Protein AF-A0A3M2RD58-F1 (afdb_monomer_lite)

Foldseek 3Di:
DDPVVVVVVVVVVVVVVVVVVVVVVVVVVLLVVCLVLLVLLLVLLVVLLVQCVVCVQQDDCVVSVVSLVSLCVCVVRDDPVLNVLSVVLSVLNNVQNVCSVPPGHDVVSSVVSNVSSVVNNVPSDSPD

Sequence (128 aa):
MNLEILFAAVSAIGAAVSAFFSYRAISESRKNIFLLEKNKVAHAVRKIKRDFDTQWVGYKISAHLEDQGSLLSAKYFVEPSLYEKFTSVLVHLHQLERKLSFEGATDELAEKIAKELDGITCSMRLDQ

Secondary structure (DSSP, 8-state):
--HHHHHHHHHHHHHHHHHHHHHHHHHHHHHHHTHHHHHHHHHHHHHHHHHHHHHGGG--GGGGHHHHHHHHHGGGTS-HHHHHHHHHHHHHHHHHHHHHHHT---HHHHHHHHHHHHHHHHH--TT-

Structure (mmCIF, N/CA/C/O backbone):
data_AF-A0A3M2RD58-F1
#
_entry.id   AF-A0A3M2RD58-F1
#
loop_
_atom_site.group_PDB
_atom_site.id
_atom_site.type_symbol
_atom_site.label_atom_id
_atom_site.label_alt_id
_atom_site.label_comp_id
_atom_site.label_asym_id
_atom_site.label_entity_id
_atom_site.label_seq_id
_atom_site.pdbx_PDB_ins_code
_atom_site.Cartn_x
_atom_site.Cartn_y
_atom_site.Cartn_z
_atom_site.occupancy
_atom_site.B_iso_or_equiv
_atom_site.auth_seq_id
_atom_site.auth_comp_id
_atom_site.auth_asym_id
_atom_site.auth_atom_id
_atom_site.pdbx_PDB_model_num
ATOM 1 N N . MET A 1 1 ? 34.403 8.315 -52.768 1.00 54.25 1 MET A N 1
ATOM 2 C CA . MET A 1 1 ? 33.662 8.032 -51.519 1.00 54.25 1 MET A CA 1
ATOM 3 C C . MET A 1 1 ? 33.435 6.529 -51.477 1.00 54.25 1 MET A C 1
ATOM 5 O O . MET A 1 1 ? 32.783 6.024 -52.382 1.00 54.25 1 MET A O 1
ATOM 9 N N . ASN A 1 2 ? 34.083 5.808 -50.555 1.00 71.81 2 ASN A N 1
ATOM 10 C CA . ASN A 1 2 ? 34.127 4.340 -50.586 1.00 71.81 2 ASN A CA 1
ATOM 11 C C . ASN A 1 2 ? 32.772 3.735 -50.211 1.00 71.81 2 ASN A C 1
ATOM 13 O O . ASN A 1 2 ? 32.194 4.086 -49.184 1.00 71.81 2 ASN A O 1
ATOM 17 N N . LEU A 1 3 ? 32.301 2.805 -51.043 1.00 76.12 3 LEU A N 1
ATOM 18 C CA . LEU A 1 3 ? 31.037 2.083 -50.883 1.00 76.12 3 LEU A CA 1
ATOM 19 C C . LEU A 1 3 ? 30.933 1.399 -49.504 1.00 76.12 3 LEU A C 1
ATOM 21 O O . LEU A 1 3 ? 29.864 1.360 -48.906 1.00 76.12 3 LEU A O 1
ATOM 25 N N . GLU A 1 4 ? 32.064 0.950 -48.957 1.00 76.88 4 GLU A N 1
ATOM 26 C CA . GLU A 1 4 ? 32.179 0.348 -47.622 1.00 76.88 4 GLU A CA 1
ATOM 27 C C . GLU A 1 4 ? 31.799 1.305 -46.484 1.00 76.88 4 GLU A C 1
ATOM 29 O O . GLU A 1 4 ? 31.133 0.900 -45.535 1.00 76.88 4 GLU A O 1
ATOM 34 N N . ILE A 1 5 ? 32.155 2.590 -46.594 1.00 74.00 5 ILE A N 1
ATOM 35 C CA . ILE A 1 5 ? 31.813 3.611 -45.590 1.00 74.00 5 ILE A CA 1
ATOM 36 C C . ILE A 1 5 ? 30.298 3.849 -45.593 1.00 74.00 5 ILE A C 1
ATOM 38 O O . ILE A 1 5 ? 29.693 4.018 -44.535 1.00 74.00 5 ILE A O 1
ATOM 42 N N . LEU A 1 6 ? 29.673 3.807 -46.774 1.00 74.88 6 LEU A N 1
ATOM 43 C CA . LEU A 1 6 ? 28.225 3.940 -46.919 1.00 74.88 6 LEU A CA 1
ATOM 44 C C . LEU A 1 6 ? 27.494 2.741 -46.290 1.00 74.88 6 LEU A C 1
ATOM 46 O O . LEU A 1 6 ? 26.558 2.931 -45.517 1.00 74.88 6 LEU A O 1
ATOM 50 N N . PHE A 1 7 ? 27.949 1.512 -46.560 1.00 77.44 7 PHE A N 1
ATOM 51 C CA . PHE A 1 7 ? 27.375 0.299 -45.964 1.00 77.44 7 PHE A CA 1
ATOM 52 C C . PHE A 1 7 ? 27.565 0.235 -44.445 1.00 77.44 7 PHE A C 1
ATOM 54 O O . PHE A 1 7 ? 26.638 -0.152 -43.729 1.00 77.44 7 PHE A O 1
ATOM 61 N N . ALA A 1 8 ? 28.726 0.655 -43.939 1.00 74.31 8 ALA A N 1
ATOM 62 C CA . ALA A 1 8 ? 28.985 0.746 -42.506 1.00 74.31 8 ALA A CA 1
ATOM 63 C C . ALA A 1 8 ? 28.071 1.781 -41.832 1.00 74.31 8 ALA A C 1
ATOM 65 O O . ALA A 1 8 ? 27.495 1.497 -40.782 1.00 74.31 8 ALA A O 1
ATOM 66 N N . ALA A 1 9 ? 27.868 2.945 -42.459 1.00 76.06 9 ALA A N 1
ATOM 67 C CA . ALA A 1 9 ? 26.961 3.974 -41.955 1.00 76.06 9 ALA A CA 1
ATOM 68 C C . ALA A 1 9 ? 25.501 3.491 -41.919 1.00 76.06 9 ALA A C 1
ATOM 70 O O . ALA A 1 9 ? 24.825 3.653 -40.904 1.00 76.06 9 ALA A O 1
ATOM 71 N N . VAL A 1 10 ? 25.023 2.833 -42.981 1.00 78.19 10 VAL A N 1
ATOM 72 C CA . VAL A 1 10 ? 23.663 2.263 -43.031 1.00 78.19 10 VAL A CA 1
ATOM 73 C C . VAL A 1 10 ? 23.483 1.160 -41.983 1.00 78.19 10 VAL A C 1
ATOM 75 O O . VAL A 1 10 ? 22.462 1.124 -41.296 1.00 78.19 10 VAL A O 1
ATOM 78 N N . SER A 1 11 ? 24.491 0.306 -41.794 1.00 76.56 11 SER A N 1
ATOM 79 C CA . SER A 1 11 ? 24.462 -0.754 -40.777 1.00 76.56 11 SER A CA 1
ATOM 80 C C . SER A 1 11 ? 24.450 -0.186 -39.354 1.00 76.56 11 SER A C 1
ATOM 82 O O . SER A 1 11 ? 23.701 -0.668 -38.506 1.00 76.56 11 SER A O 1
ATOM 84 N N . ALA A 1 12 ? 25.219 0.875 -39.092 1.00 77.31 12 ALA A N 1
ATOM 85 C CA . ALA A 1 12 ? 25.238 1.558 -37.800 1.00 77.31 12 ALA A CA 1
ATOM 86 C C . ALA A 1 12 ? 23.895 2.238 -37.483 1.00 77.31 12 ALA A C 1
ATOM 88 O O . ALA A 1 12 ? 23.409 2.141 -36.356 1.00 77.31 12 ALA A O 1
ATOM 89 N N . ILE A 1 13 ? 23.260 2.869 -38.478 1.00 82.31 13 ILE A N 1
ATOM 90 C CA . ILE A 1 13 ? 21.916 3.448 -38.335 1.00 82.31 13 ILE A CA 1
ATOM 91 C C . ILE A 1 13 ? 20.896 2.344 -38.036 1.00 82.31 13 ILE A C 1
ATOM 93 O O . ILE A 1 13 ? 20.114 2.475 -37.097 1.00 82.31 13 ILE A O 1
ATOM 97 N N . GLY A 1 14 ? 20.937 1.230 -38.773 1.00 81.44 14 GLY A N 1
ATOM 98 C CA . GLY A 1 14 ? 20.064 0.080 -38.527 1.00 81.44 14 GLY A CA 1
ATOM 99 C C . GLY A 1 14 ? 20.230 -0.498 -37.117 1.00 81.44 14 GLY A C 1
ATOM 100 O O . GLY A 1 14 ? 19.240 -0.740 -36.426 1.00 81.44 14 GLY A O 1
ATOM 101 N N . ALA A 1 15 ? 21.471 -0.643 -36.649 1.00 81.44 15 ALA A N 1
ATOM 102 C CA . ALA A 1 15 ? 21.769 -1.103 -35.295 1.00 81.44 15 ALA A CA 1
ATOM 103 C C . ALA A 1 15 ? 21.263 -0.125 -34.220 1.00 81.44 15 ALA A C 1
ATOM 105 O O . ALA A 1 15 ? 20.656 -0.558 -33.241 1.00 81.44 15 ALA A O 1
ATOM 106 N N . ALA A 1 16 ? 21.446 1.185 -34.413 1.00 79.81 16 ALA A N 1
ATOM 107 C CA . ALA A 1 16 ? 20.961 2.209 -33.488 1.00 79.81 16 ALA A CA 1
ATOM 108 C C . ALA A 1 16 ? 19.426 2.226 -33.400 1.00 79.81 16 ALA A C 1
ATOM 110 O O . ALA A 1 16 ? 18.864 2.292 -32.307 1.00 79.81 16 ALA A O 1
ATOM 111 N N . VAL A 1 17 ? 18.744 2.098 -34.540 1.00 85.00 17 VAL A N 1
ATOM 112 C CA . VAL A 1 17 ? 17.280 2.004 -34.605 1.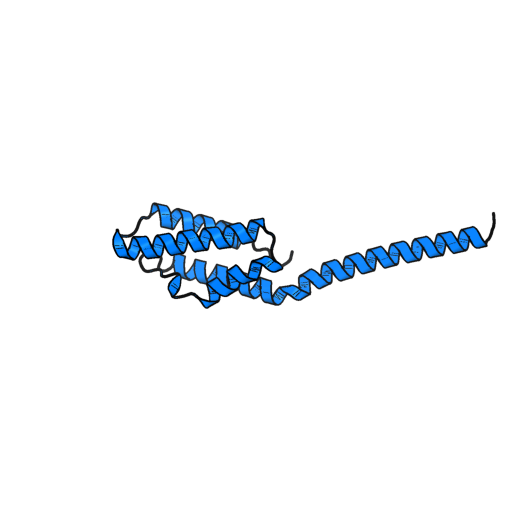00 85.00 17 VAL A CA 1
ATOM 113 C C . VAL A 1 17 ? 16.790 0.729 -33.911 1.00 85.00 17 VAL A C 1
ATOM 115 O O . VAL A 1 17 ? 15.887 0.792 -33.077 1.00 85.00 17 VAL A O 1
ATOM 118 N N . SER A 1 18 ? 17.422 -0.419 -34.171 1.00 82.00 18 SER A N 1
ATOM 119 C CA . SER A 1 18 ? 17.092 -1.688 -33.509 1.00 82.00 18 SER A CA 1
ATOM 120 C C . SER A 1 18 ? 17.307 -1.625 -31.995 1.00 82.00 18 SER A C 1
ATOM 122 O O . SER A 1 18 ? 16.467 -2.102 -31.231 1.00 82.00 18 SER A O 1
ATOM 124 N N . ALA A 1 19 ? 18.401 -1.010 -31.540 1.00 82.12 19 ALA A N 1
ATOM 125 C CA . ALA A 1 19 ? 18.678 -0.813 -30.121 1.00 82.12 19 ALA A CA 1
ATOM 126 C C . ALA A 1 19 ? 17.632 0.102 -29.465 1.00 82.12 19 ALA A C 1
ATOM 128 O O . ALA A 1 19 ? 17.138 -0.214 -28.383 1.00 82.12 19 ALA A O 1
ATOM 129 N N . PHE A 1 20 ? 17.231 1.185 -30.137 1.00 81.50 20 PHE A N 1
ATOM 130 C CA . PHE A 1 20 ? 16.182 2.087 -29.659 1.00 81.50 20 PHE A CA 1
ATOM 131 C C . PHE A 1 20 ? 14.822 1.385 -29.531 1.00 81.50 20 PHE A C 1
ATOM 133 O O . PHE A 1 20 ? 14.164 1.500 -28.495 1.00 81.50 20 PHE A O 1
ATOM 140 N N . PHE A 1 21 ? 14.411 0.614 -30.542 1.00 81.06 21 PHE A N 1
ATOM 141 C CA . PHE A 1 21 ? 13.156 -0.142 -30.488 1.00 81.06 21 PHE A CA 1
ATOM 142 C C . PHE A 1 21 ? 13.200 -1.271 -29.459 1.00 81.06 21 PHE A C 1
ATOM 144 O O . PHE A 1 21 ? 12.223 -1.466 -28.742 1.00 81.06 21 PHE A O 1
ATOM 151 N N . SER A 1 22 ? 14.336 -1.957 -29.318 1.00 76.50 22 SER A N 1
ATOM 152 C CA . SER A 1 22 ? 14.523 -2.981 -28.283 1.00 76.50 22 SER A CA 1
ATOM 153 C C . SER A 1 22 ? 14.439 -2.372 -26.884 1.00 76.50 22 SER A C 1
ATOM 155 O O . SER A 1 22 ? 13.743 -2.900 -26.021 1.00 76.50 22 SER A O 1
ATOM 157 N N . TYR A 1 23 ? 15.072 -1.217 -26.664 1.00 79.38 23 TYR A N 1
ATOM 158 C CA . TYR A 1 23 ? 14.952 -0.462 -25.418 1.00 79.38 23 TYR A CA 1
ATOM 159 C C . TYR A 1 23 ? 13.495 -0.078 -25.127 1.00 79.38 23 TYR A C 1
ATOM 161 O O . TYR A 1 23 ? 13.011 -0.301 -24.014 1.00 79.38 23 TYR A O 1
ATOM 169 N N . ARG A 1 24 ? 12.771 0.440 -26.129 1.00 76.94 24 ARG A N 1
ATOM 170 C CA . ARG A 1 24 ? 11.349 0.773 -25.979 1.00 76.94 24 ARG A CA 1
ATOM 171 C C . ARG A 1 24 ? 10.500 -0.451 -25.649 1.00 76.94 24 ARG A C 1
ATOM 173 O O . ARG A 1 24 ? 9.725 -0.390 -24.702 1.00 76.94 24 ARG A O 1
ATOM 180 N N . ALA A 1 25 ? 10.689 -1.557 -26.365 1.00 73.62 25 ALA A N 1
ATOM 181 C CA . ALA A 1 25 ? 9.951 -2.798 -26.150 1.00 73.62 25 ALA A CA 1
ATOM 182 C C . ALA A 1 25 ? 10.218 -3.393 -24.760 1.00 73.62 25 ALA A C 1
ATOM 184 O O . ALA A 1 25 ? 9.291 -3.830 -24.084 1.00 73.62 25 ALA A O 1
ATOM 185 N N . ILE A 1 26 ? 11.467 -3.359 -24.283 1.00 70.69 26 ILE A N 1
ATOM 186 C CA . ILE A 1 26 ? 11.817 -3.800 -22.926 1.00 70.69 26 ILE A CA 1
ATOM 187 C C . ILE A 1 26 ? 11.151 -2.89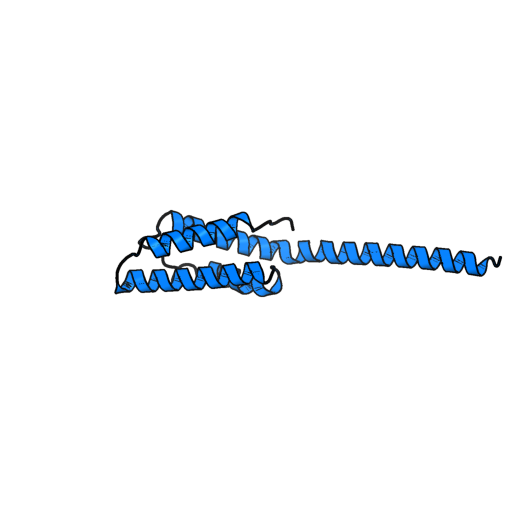7 -21.884 1.00 70.69 26 ILE A C 1
ATOM 189 O O . ILE A 1 26 ? 10.569 -3.405 -20.925 1.00 70.69 26 ILE A O 1
ATOM 193 N N . SER A 1 27 ? 11.208 -1.577 -22.080 1.00 66.06 27 SER A N 1
ATOM 194 C CA . SER A 1 27 ? 10.597 -0.589 -21.186 1.00 66.06 27 SER A CA 1
ATOM 195 C C . SER A 1 27 ? 9.075 -0.755 -21.102 1.00 66.06 27 SER A C 1
ATOM 197 O O . SER A 1 27 ? 8.524 -0.802 -20.005 1.00 66.06 27 SER A O 1
ATOM 199 N N . GLU A 1 28 ? 8.394 -0.948 -22.235 1.00 66.81 28 GLU A N 1
ATOM 200 C CA . GLU A 1 28 ? 6.955 -1.241 -22.273 1.00 66.81 28 GLU A CA 1
ATOM 201 C C . GLU A 1 28 ? 6.625 -2.620 -21.688 1.00 66.81 28 GLU A C 1
ATOM 203 O O . GLU A 1 28 ? 5.682 -2.739 -20.907 1.00 66.81 28 GLU A O 1
ATOM 208 N N . SER A 1 29 ? 7.422 -3.659 -21.964 1.00 64.19 29 SER A N 1
ATOM 209 C CA . SER A 1 29 ? 7.179 -4.986 -21.380 1.00 64.19 29 SER A CA 1
ATOM 210 C C . SER A 1 29 ? 7.309 -4.972 -19.855 1.00 64.19 29 SER A C 1
ATOM 212 O O . SER A 1 29 ? 6.507 -5.607 -19.178 1.00 64.19 29 SER A O 1
ATOM 214 N N . ARG A 1 30 ? 8.232 -4.178 -19.288 1.00 63.41 30 ARG A N 1
ATOM 215 C CA . ARG A 1 30 ? 8.351 -4.000 -17.830 1.00 63.41 30 ARG A CA 1
ATOM 216 C C . ARG A 1 30 ? 7.082 -3.426 -17.206 1.00 63.41 30 ARG A C 1
ATOM 218 O O . ARG A 1 30 ? 6.765 -3.791 -16.078 1.00 63.41 30 ARG A O 1
ATOM 225 N N . LYS A 1 31 ? 6.336 -2.580 -17.924 1.00 64.25 31 LYS A N 1
ATOM 226 C CA . LYS A 1 31 ? 5.036 -2.075 -17.449 1.00 64.25 31 LYS A CA 1
ATOM 227 C C . LYS A 1 31 ? 3.993 -3.186 -17.368 1.00 64.25 31 LYS A C 1
ATOM 229 O O . LYS A 1 31 ? 3.234 -3.228 -16.405 1.00 64.25 31 LYS A O 1
ATOM 234 N N . ASN A 1 32 ? 4.009 -4.106 -18.331 1.00 66.00 32 ASN A N 1
ATOM 235 C CA . ASN A 1 32 ? 3.097 -5.248 -18.375 1.00 66.00 32 ASN A CA 1
ATOM 236 C C . ASN A 1 32 ? 3.470 -6.365 -17.395 1.00 66.00 32 ASN A C 1
ATOM 238 O O . ASN A 1 32 ? 2.572 -6.995 -16.844 1.00 66.00 32 ASN A O 1
ATOM 242 N N . ILE A 1 33 ? 4.764 -6.588 -17.140 1.00 72.19 33 ILE A N 1
ATOM 243 C CA . ILE A 1 33 ? 5.236 -7.643 -16.226 1.00 72.19 33 ILE A CA 1
ATOM 244 C C . ILE A 1 33 ? 4.674 -7.448 -14.815 1.00 72.19 33 ILE 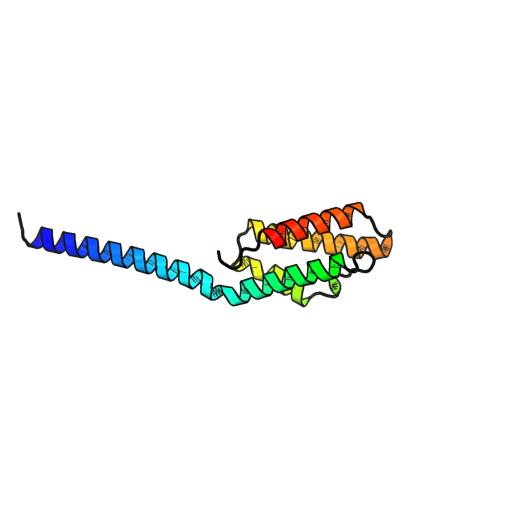A C 1
ATOM 246 O O . ILE A 1 33 ? 4.312 -8.430 -14.182 1.00 72.19 33 ILE A O 1
ATOM 250 N N . PHE A 1 34 ? 4.558 -6.200 -14.353 1.00 75.50 34 PHE A N 1
ATOM 251 C CA . PHE A 1 34 ? 4.048 -5.881 -13.016 1.00 75.50 34 PHE A CA 1
ATOM 252 C C . PHE A 1 34 ? 2.598 -5.393 -13.011 1.00 75.50 34 PHE A C 1
ATOM 254 O O . PHE A 1 34 ? 2.136 -4.837 -12.016 1.00 75.50 34 PHE A O 1
ATOM 261 N N . LEU A 1 35 ? 1.869 -5.533 -14.123 1.00 79.25 35 LEU A N 1
ATOM 262 C CA . LEU A 1 35 ? 0.498 -5.031 -14.221 1.00 79.25 35 LEU A CA 1
ATOM 263 C C . LEU A 1 35 ? -0.429 -5.748 -13.232 1.00 79.25 35 LEU A C 1
ATOM 265 O O . LEU A 1 35 ? -1.279 -5.118 -12.603 1.00 79.25 35 LEU A O 1
ATOM 269 N N . LEU A 1 36 ? -0.243 -7.060 -13.060 1.00 81.75 36 LEU A N 1
ATOM 270 C CA . LEU A 1 36 ? -1.003 -7.853 -12.098 1.00 81.75 36 LEU A CA 1
ATOM 271 C C . LEU A 1 36 ? -0.747 -7.368 -10.664 1.00 81.75 36 LEU A C 1
ATOM 273 O O . LEU A 1 36 ? -1.686 -7.173 -9.896 1.00 81.75 36 LEU A O 1
ATOM 277 N N . GLU A 1 37 ? 0.513 -7.140 -10.314 1.00 85.31 37 GLU A N 1
ATOM 278 C CA . GLU A 1 37 ? 0.955 -6.673 -9.005 1.00 85.31 37 GLU A CA 1
ATOM 279 C C . GLU A 1 37 ? 0.461 -5.247 -8.733 1.00 85.31 37 GLU A C 1
ATOM 281 O O . GLU A 1 37 ? -0.120 -4.988 -7.679 1.00 85.31 37 GLU A O 1
ATOM 286 N N . LYS A 1 38 ? 0.582 -4.338 -9.707 1.00 84.44 38 LYS A N 1
ATOM 287 C CA . LYS A 1 38 ? 0.030 -2.976 -9.635 1.00 84.44 38 LYS A CA 1
ATOM 288 C C . LYS A 1 38 ? -1.485 -2.992 -9.416 1.00 84.44 38 LYS A C 1
ATOM 290 O O . LYS A 1 38 ? -1.986 -2.243 -8.578 1.00 84.44 38 LYS A O 1
ATOM 295 N N . ASN A 1 39 ? -2.209 -3.876 -10.106 1.00 84.00 39 ASN A N 1
ATOM 296 C CA . ASN A 1 39 ? -3.652 -4.042 -9.921 1.00 84.00 39 ASN A CA 1
ATOM 297 C C . ASN A 1 39 ? -4.003 -4.572 -8.526 1.00 84.00 39 ASN A C 1
ATOM 299 O O . ASN A 1 39 ? -4.946 -4.071 -7.913 1.00 84.00 39 ASN A O 1
ATOM 303 N N . LYS A 1 40 ? -3.237 -5.535 -7.994 1.00 87.50 40 LYS A N 1
ATOM 304 C CA . LYS A 1 40 ? -3.412 -6.027 -6.617 1.00 87.50 40 LYS A CA 1
ATOM 305 C C . LYS A 1 40 ? -3.231 -4.904 -5.599 1.00 87.50 40 LYS A C 1
ATOM 307 O O . LYS A 1 40 ? -4.077 -4.742 -4.724 1.00 87.50 40 LYS A O 1
ATOM 312 N N . VAL A 1 41 ? -2.189 -4.085 -5.750 1.00 90.06 41 VAL A N 1
ATOM 313 C CA . VAL A 1 41 ? -1.959 -2.925 -4.876 1.00 90.06 41 VAL A CA 1
ATOM 314 C C . VAL A 1 41 ? -3.103 -1.920 -4.992 1.00 90.06 41 VAL A C 1
ATOM 316 O O . VAL A 1 41 ? -3.622 -1.471 -3.976 1.00 90.06 41 VAL A O 1
ATOM 319 N N . ALA A 1 42 ? -3.557 -1.604 -6.207 1.00 87.81 42 ALA A N 1
ATOM 320 C CA . ALA A 1 42 ? -4.644 -0.644 -6.399 1.00 87.81 42 ALA A CA 1
ATOM 321 C C . ALA A 1 42 ? -5.959 -1.132 -5.792 1.00 87.81 42 ALA A C 1
ATOM 323 O O . ALA A 1 42 ? -6.703 -0.350 -5.198 1.00 87.81 42 ALA A O 1
ATOM 324 N N . HIS A 1 43 ? -6.236 -2.430 -5.912 1.00 90.00 43 HIS A N 1
ATOM 325 C CA . HIS A 1 43 ? -7.377 -3.051 -5.263 1.00 90.00 43 HIS A CA 1
ATOM 326 C C . HIS A 1 43 ? -7.262 -2.966 -3.735 1.00 90.00 43 HIS A C 1
ATOM 328 O O . HIS A 1 43 ? -8.223 -2.561 -3.085 1.00 90.00 43 HIS A O 1
ATOM 334 N N . ALA A 1 44 ? -6.090 -3.274 -3.170 1.00 91.56 44 ALA A N 1
ATOM 335 C CA . ALA A 1 44 ? -5.834 -3.181 -1.733 1.00 91.56 44 ALA A CA 1
ATOM 336 C C . ALA A 1 44 ? -6.040 -1.752 -1.199 1.00 91.56 44 ALA A C 1
ATOM 338 O O . ALA A 1 44 ? -6.767 -1.568 -0.225 1.00 91.56 44 ALA A O 1
ATOM 339 N N . VAL A 1 45 ? -5.493 -0.726 -1.871 1.00 91.19 45 VAL A N 1
ATOM 340 C CA . VAL A 1 45 ? -5.709 0.687 -1.495 1.00 91.19 45 VAL A CA 1
ATOM 341 C C . VAL A 1 45 ? -7.191 1.040 -1.525 1.00 91.19 45 VAL A C 1
ATOM 343 O O . VAL A 1 45 ? -7.706 1.607 -0.566 1.00 91.19 45 VAL A O 1
ATOM 346 N N . ARG A 1 46 ? -7.893 0.710 -2.617 1.00 90.38 46 ARG A N 1
ATOM 347 C CA . ARG A 1 46 ? -9.320 1.037 -2.762 1.00 90.38 46 ARG A CA 1
ATOM 348 C C . ARG A 1 46 ? -10.174 0.348 -1.710 1.00 90.38 46 ARG A C 1
ATOM 350 O O . ARG A 1 46 ? -11.134 0.948 -1.240 1.00 90.38 46 ARG A O 1
ATOM 357 N N . LYS A 1 47 ? -9.837 -0.893 -1.359 1.00 91.25 47 LYS A N 1
ATOM 358 C CA . LYS A 1 47 ? -10.527 -1.656 -0.322 1.00 91.25 47 LYS A CA 1
ATOM 359 C C . LYS A 1 47 ? -10.310 -1.029 1.052 1.00 91.25 47 LYS A C 1
ATOM 361 O O . LYS A 1 47 ? -11.291 -0.662 1.684 1.00 91.25 47 LYS A O 1
ATOM 366 N N . ILE A 1 48 ? -9.054 -0.780 1.435 1.00 92.50 48 ILE A N 1
ATOM 367 C CA . ILE A 1 48 ? -8.706 -0.068 2.677 1.00 92.50 48 ILE A CA 1
ATOM 368 C C . ILE A 1 48 ? -9.439 1.271 2.752 1.00 92.50 48 ILE A C 1
ATOM 370 O O . ILE A 1 48 ? -10.071 1.564 3.759 1.00 92.50 48 ILE A O 1
ATOM 374 N N . LYS A 1 49 ? -9.402 2.062 1.675 1.00 91.69 49 LYS A N 1
ATOM 375 C CA . LYS A 1 49 ? -10.090 3.351 1.61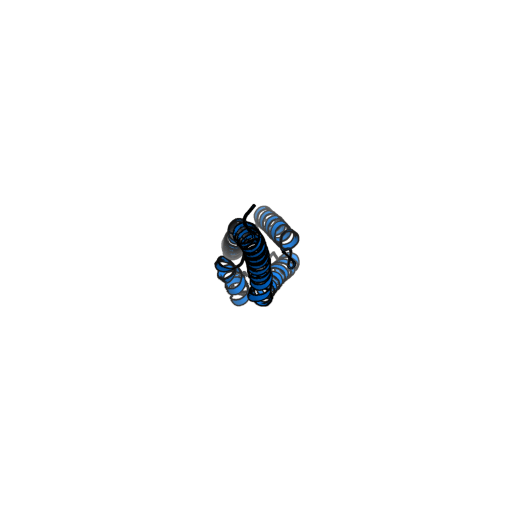8 1.00 91.69 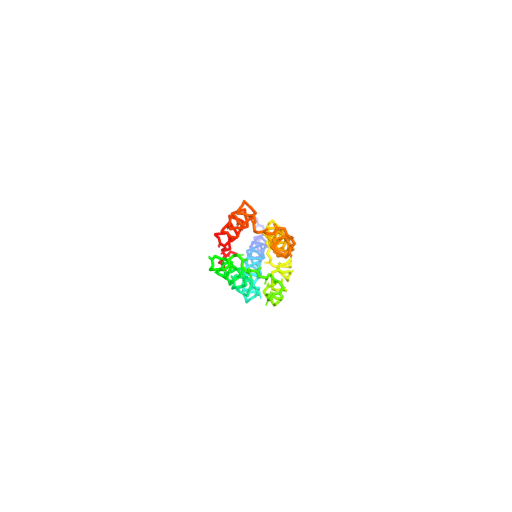49 LYS A CA 1
ATOM 376 C C . LYS A 1 49 ? -11.591 3.198 1.827 1.00 91.69 49 LYS A C 1
ATOM 378 O O . LYS A 1 49 ? -12.158 3.866 2.678 1.00 91.69 49 LYS A O 1
ATOM 383 N N . ARG A 1 50 ? -12.237 2.321 1.060 1.00 91.19 50 ARG A N 1
ATOM 384 C CA . ARG A 1 50 ? -13.682 2.107 1.151 1.00 91.19 50 ARG A CA 1
ATOM 385 C C . ARG A 1 50 ? -14.092 1.682 2.558 1.00 91.19 50 ARG A C 1
ATOM 387 O O . ARG A 1 50 ? -15.067 2.207 3.089 1.00 91.19 50 ARG A O 1
ATOM 394 N N . ASP A 1 51 ? -13.370 0.736 3.142 1.00 91.19 51 ASP A N 1
ATOM 395 C CA . ASP A 1 51 ? -13.688 0.197 4.462 1.00 91.19 51 ASP A CA 1
ATOM 396 C C . ASP A 1 51 ? -13.451 1.259 5.549 1.00 91.19 51 ASP A C 1
ATOM 398 O O . ASP A 1 51 ? -14.275 1.415 6.453 1.00 91.19 51 ASP A O 1
ATOM 402 N N . PHE A 1 52 ? -12.401 2.070 5.393 1.00 91.69 52 PHE A N 1
ATOM 403 C CA . PHE A 1 52 ? -12.133 3.232 6.233 1.00 91.69 52 PHE A CA 1
ATOM 404 C C . PHE A 1 52 ? -13.245 4.288 6.142 1.00 91.69 52 PHE A C 1
ATOM 406 O O . PHE A 1 52 ? -13.820 4.647 7.166 1.00 91.69 52 PHE A O 1
ATOM 413 N N . ASP A 1 53 ? -13.614 4.720 4.934 1.00 88.50 53 ASP A N 1
ATOM 414 C CA . ASP A 1 53 ? -14.669 5.717 4.695 1.00 88.50 53 ASP A CA 1
ATOM 415 C C . ASP A 1 53 ? -16.025 5.262 5.263 1.00 88.50 53 ASP A C 1
ATOM 417 O O . ASP A 1 53 ? -16.829 6.077 5.716 1.00 88.50 53 ASP A O 1
ATOM 421 N N . THR A 1 54 ? -16.287 3.951 5.255 1.00 87.81 54 THR A N 1
ATOM 422 C CA . THR A 1 54 ? -17.559 3.389 5.726 1.00 87.81 54 THR A CA 1
ATOM 423 C C . THR A 1 54 ? -17.604 3.248 7.251 1.00 87.81 54 THR A C 1
ATOM 425 O O . THR A 1 54 ? -18.669 3.425 7.844 1.00 87.81 54 THR A O 1
ATOM 428 N N . GLN A 1 55 ? -16.491 2.889 7.903 1.00 85.94 55 GLN A N 1
ATOM 429 C CA . GLN A 1 55 ? -16.480 2.506 9.324 1.00 85.94 55 GLN A CA 1
ATOM 430 C C . GLN A 1 55 ? -15.234 2.976 10.090 1.00 85.94 55 GLN A C 1
ATOM 432 O O . GLN A 1 55 ? -14.664 2.223 10.879 1.00 85.94 55 GLN A O 1
ATOM 437 N N . TRP A 1 56 ? -14.828 4.234 9.924 1.00 83.62 56 TRP A N 1
ATOM 438 C CA . TRP A 1 56 ? -13.592 4.744 10.533 1.00 83.62 56 TRP A CA 1
ATOM 439 C C . TRP A 1 56 ? -13.543 4.619 12.074 1.00 83.62 56 TRP A C 1
ATOM 441 O O . TRP A 1 56 ? -12.494 4.294 12.625 1.00 83.62 56 TRP A O 1
ATOM 451 N N . VAL A 1 57 ? -14.674 4.795 12.776 1.00 81.56 57 VAL A N 1
ATOM 452 C CA . VAL A 1 57 ? -14.766 4.750 14.258 1.00 81.56 57 VAL A CA 1
ATOM 453 C C . VAL A 1 57 ? -14.430 3.366 14.834 1.00 81.56 57 VAL A C 1
ATOM 455 O O . VAL A 1 57 ? -13.991 3.253 15.974 1.00 81.56 57 VAL A O 1
ATOM 458 N N . GLY A 1 58 ? -14.627 2.303 14.053 1.00 82.12 58 GLY A N 1
ATOM 459 C CA . GLY A 1 58 ? -14.321 0.923 14.442 1.00 82.12 58 GLY A CA 1
ATOM 460 C C . GLY A 1 58 ? -13.239 0.281 13.581 1.00 82.12 58 GLY A C 1
ATOM 461 O O . GLY A 1 58 ? -13.056 -0.936 13.655 1.00 82.12 58 GLY A O 1
ATOM 462 N N . TYR A 1 59 ? -12.564 1.067 12.741 1.00 87.62 59 TYR A N 1
ATOM 463 C CA . TYR A 1 59 ? -11.665 0.541 11.729 1.00 87.62 59 TYR A CA 1
ATOM 464 C C . TYR A 1 59 ? -10.423 -0.089 12.364 1.00 87.62 59 TYR A C 1
ATOM 466 O O . TYR A 1 59 ? -9.762 0.509 13.216 1.00 87.62 59 TYR A O 1
ATOM 474 N N . LYS A 1 60 ? -10.089 -1.301 11.916 1.00 89.12 60 LYS A N 1
ATOM 475 C CA . LYS A 1 60 ? -8.923 -2.059 12.376 1.00 89.12 60 LYS A CA 1
ATOM 476 C C . LYS A 1 60 ? -8.079 -2.457 11.188 1.00 89.12 60 LYS A C 1
ATOM 478 O O . LYS A 1 60 ? -8.424 -3.391 10.467 1.00 89.12 60 LYS A O 1
ATOM 483 N N . ILE A 1 61 ? -6.947 -1.787 11.004 1.00 91.88 61 ILE A N 1
ATOM 484 C CA . ILE A 1 61 ? -6.013 -2.135 9.935 1.00 91.88 61 ILE A CA 1
ATOM 485 C C . ILE A 1 61 ? -5.464 -3.553 10.134 1.00 91.88 61 ILE A C 1
ATOM 487 O O . ILE A 1 61 ? -5.205 -4.249 9.154 1.00 91.88 61 ILE A O 1
ATOM 491 N N . SER A 1 62 ? -5.387 -4.032 11.380 1.00 90.75 62 SER A N 1
ATOM 492 C CA . SER A 1 62 ? -5.039 -5.416 11.725 1.00 90.75 62 SER A CA 1
ATOM 493 C C . SER A 1 62 ? -5.957 -6.478 11.103 1.00 90.75 62 SER A C 1
ATOM 495 O O . SER A 1 62 ? -5.509 -7.604 10.902 1.00 90.75 62 SER A O 1
ATOM 497 N N . ALA A 1 63 ? -7.195 -6.141 10.722 1.00 91.31 63 ALA A N 1
ATOM 498 C CA . ALA A 1 63 ? -8.091 -7.047 9.996 1.00 91.31 63 ALA A CA 1
ATOM 499 C C . ALA A 1 63 ? -7.751 -7.168 8.493 1.00 91.31 63 ALA A C 1
ATOM 501 O O . ALA A 1 63 ? -8.250 -8.061 7.812 1.00 91.31 63 ALA A O 1
ATOM 502 N N . HIS A 1 64 ? -6.874 -6.303 7.978 1.00 91.19 64 HIS A N 1
ATOM 503 C CA . HIS A 1 64 ? -6.525 -6.176 6.560 1.00 91.19 64 HIS A CA 1
ATOM 504 C C . HIS A 1 64 ? -5.084 -6.630 6.257 1.00 91.19 64 HIS A C 1
ATOM 506 O O . HIS A 1 64 ? -4.389 -6.010 5.454 1.00 91.19 64 HIS A O 1
ATOM 512 N N . LEU A 1 65 ? -4.594 -7.701 6.896 1.00 91.88 65 LEU A N 1
ATOM 513 C CA . LEU A 1 65 ? -3.193 -8.147 6.763 1.00 91.88 65 LEU A CA 1
ATOM 514 C C . LEU A 1 65 ? -2.772 -8.441 5.312 1.00 91.88 65 LEU A C 1
ATOM 516 O O . LEU A 1 65 ? -1.655 -8.111 4.917 1.00 91.88 65 LEU A O 1
ATOM 520 N N . GLU A 1 66 ? -3.659 -9.021 4.503 1.00 91.00 66 GLU A N 1
ATOM 521 C CA . GLU A 1 66 ? -3.387 -9.299 3.084 1.00 91.00 66 GLU A CA 1
ATOM 522 C C . GLU A 1 66 ? -3.251 -8.014 2.253 1.00 91.00 66 GLU A C 1
ATOM 524 O O . GLU A 1 66 ? -2.363 -7.898 1.400 1.00 91.00 66 GLU A O 1
ATOM 529 N N . ASP A 1 67 ? -4.098 -7.022 2.533 1.00 91.88 67 ASP A N 1
ATOM 530 C CA . ASP A 1 67 ? -4.073 -5.724 1.861 1.00 91.88 67 ASP A CA 1
ATOM 531 C C . ASP A 1 67 ? -2.802 -4.943 2.266 1.00 91.88 67 ASP A C 1
ATOM 533 O O . ASP A 1 67 ? -2.131 -4.354 1.415 1.00 91.88 67 ASP A O 1
ATOM 537 N N . GLN A 1 68 ? -2.390 -5.029 3.541 1.00 91.69 68 GLN A N 1
ATOM 538 C CA . GLN A 1 68 ? -1.104 -4.503 4.021 1.00 91.69 68 GLN A CA 1
ATOM 539 C C . GLN A 1 68 ? 0.086 -5.175 3.324 1.00 91.69 68 GLN A C 1
ATOM 541 O O . GLN A 1 68 ? 0.995 -4.494 2.850 1.00 91.69 68 GLN A O 1
ATOM 546 N N . GLY A 1 69 ? 0.081 -6.508 3.226 1.00 91.00 69 GLY A N 1
ATOM 547 C CA . GLY A 1 69 ? 1.131 -7.260 2.540 1.00 91.00 69 GLY A CA 1
ATOM 548 C C . GLY A 1 69 ? 1.253 -6.864 1.068 1.00 91.00 69 GLY A C 1
ATOM 549 O O . GLY A 1 69 ? 2.360 -6.675 0.562 1.00 91.00 69 GLY A O 1
ATOM 550 N N . SER A 1 70 ? 0.116 -6.644 0.405 1.00 90.06 70 SER A N 1
ATOM 551 C CA . SER A 1 70 ? 0.074 -6.157 -0.975 1.00 90.06 70 SER A CA 1
ATOM 552 C C . SER A 1 70 ? 0.739 -4.783 -1.102 1.00 90.06 70 SER A C 1
ATOM 554 O O . SER A 1 70 ? 1.619 -4.614 -1.946 1.00 90.06 70 SER A O 1
ATOM 556 N N . LEU A 1 71 ? 0.417 -3.831 -0.221 1.00 90.19 71 LEU A N 1
ATOM 557 C CA . LEU A 1 71 ? 1.048 -2.504 -0.198 1.00 90.19 71 LEU A CA 1
ATOM 558 C C . LEU A 1 71 ? 2.560 -2.562 0.046 1.00 90.19 71 LEU A C 1
ATOM 560 O O . LEU A 1 71 ? 3.322 -1.869 -0.624 1.00 90.19 71 LEU A O 1
ATOM 564 N N . LEU A 1 72 ? 3.011 -3.411 0.970 1.00 90.62 72 LEU A N 1
ATOM 565 C CA . LEU A 1 72 ? 4.435 -3.562 1.283 1.00 90.62 72 LEU A CA 1
ATOM 566 C C . LEU A 1 72 ? 5.219 -4.222 0.141 1.00 90.62 72 LEU A C 1
ATOM 568 O O . LEU A 1 72 ? 6.378 -3.876 -0.095 1.00 90.62 72 LEU A O 1
ATOM 572 N N . SER A 1 73 ? 4.585 -5.122 -0.615 1.00 88.19 73 SER A N 1
ATOM 573 C CA . SER A 1 73 ? 5.201 -5.736 -1.798 1.00 88.19 73 SER A CA 1
ATOM 574 C C . SER A 1 73 ? 5.493 -4.721 -2.911 1.00 88.19 73 SER A C 1
ATOM 576 O O . SER A 1 73 ? 6.415 -4.930 -3.702 1.00 88.19 73 SER A O 1
ATOM 578 N N . ALA A 1 74 ? 4.781 -3.584 -2.921 1.00 86.50 74 ALA A N 1
ATOM 579 C CA . ALA A 1 74 ? 4.875 -2.544 -3.944 1.00 86.50 74 ALA A CA 1
ATOM 580 C C . ALA A 1 74 ? 6.275 -1.942 -4.109 1.00 86.50 74 ALA A C 1
ATOM 582 O O . ALA A 1 74 ? 6.592 -1.443 -5.187 1.00 86.50 74 ALA A O 1
ATOM 583 N N . LYS A 1 75 ? 7.139 -2.060 -3.091 1.00 86.19 75 LYS A N 1
ATOM 584 C CA . LYS A 1 75 ? 8.521 -1.553 -3.068 1.00 86.19 75 LYS A CA 1
ATOM 585 C C . LYS A 1 75 ? 9.320 -1.818 -4.350 1.00 86.19 75 LYS A C 1
ATOM 587 O O . LYS A 1 75 ? 10.182 -1.019 -4.704 1.00 86.19 75 LYS A O 1
ATOM 592 N N . TYR A 1 76 ? 9.076 -2.944 -5.017 1.00 80.50 76 TYR A N 1
ATOM 593 C CA . TYR A 1 76 ? 9.870 -3.389 -6.166 1.00 80.50 76 TYR A C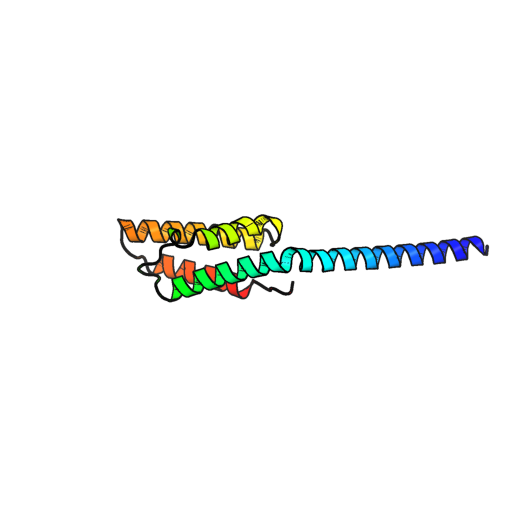A 1
ATOM 594 C C . TYR A 1 76 ? 9.329 -2.934 -7.526 1.00 80.50 76 TYR A C 1
ATOM 596 O O . TYR A 1 76 ? 10.023 -3.092 -8.529 1.00 80.50 76 TYR A O 1
ATOM 604 N N . PHE A 1 77 ? 8.104 -2.406 -7.581 1.00 81.69 77 PHE A N 1
ATOM 605 C CA . PHE A 1 77 ? 7.402 -2.172 -8.848 1.00 81.69 77 PHE A CA 1
ATOM 606 C C . PHE A 1 77 ? 6.578 -0.874 -8.905 1.00 81.69 77 PHE A C 1
ATOM 608 O O . PHE A 1 77 ? 5.917 -0.617 -9.915 1.00 81.69 77 PHE A O 1
ATOM 615 N N . VAL A 1 78 ? 6.637 -0.035 -7.866 1.00 81.44 78 VAL A N 1
ATOM 616 C CA . VAL A 1 78 ? 6.089 1.333 -7.862 1.00 81.44 78 VAL A CA 1
ATOM 617 C C . VAL A 1 78 ? 7.187 2.364 -7.607 1.00 81.44 78 VAL A C 1
ATOM 619 O O . VAL A 1 78 ? 8.278 2.026 -7.147 1.00 81.44 78 VAL A O 1
ATOM 622 N N . GLU A 1 79 ? 6.902 3.633 -7.899 1.00 83.81 79 GLU A N 1
ATOM 623 C CA . GLU A 1 79 ? 7.832 4.720 -7.593 1.00 83.81 79 GLU A CA 1
ATOM 624 C C . GLU A 1 79 ? 8.100 4.823 -6.080 1.00 83.81 79 GLU A C 1
ATOM 626 O O . GLU A 1 79 ? 7.161 4.699 -5.286 1.00 83.81 79 GLU A O 1
ATOM 631 N N . PRO A 1 80 ? 9.346 5.110 -5.654 1.00 85.25 80 PRO A N 1
ATOM 632 C CA . PRO A 1 80 ? 9.690 5.234 -4.236 1.00 85.25 80 PRO A CA 1
ATOM 633 C C . PRO A 1 80 ? 8.809 6.232 -3.473 1.00 85.25 80 PRO A C 1
ATOM 635 O O . PRO A 1 80 ? 8.388 5.951 -2.356 1.00 85.25 80 PRO A O 1
ATOM 638 N N . SER A 1 81 ? 8.455 7.351 -4.109 1.00 86.81 81 SER A N 1
ATOM 639 C CA . SER A 1 81 ? 7.574 8.384 -3.550 1.00 86.81 81 SER A CA 1
ATOM 640 C C . SER A 1 81 ? 6.162 7.865 -3.253 1.00 86.81 81 SER A C 1
ATOM 642 O O . SER A 1 81 ? 5.546 8.256 -2.264 1.00 86.81 81 SER A O 1
ATOM 644 N N . LEU A 1 82 ? 5.631 6.973 -4.094 1.00 86.19 82 LEU A N 1
ATOM 645 C CA . LEU A 1 82 ? 4.332 6.340 -3.880 1.00 86.19 82 LEU A CA 1
ATOM 646 C C . LEU A 1 82 ? 4.423 5.265 -2.791 1.00 86.19 82 LEU A C 1
ATOM 648 O O . LEU A 1 82 ? 3.526 5.157 -1.957 1.00 86.19 82 LEU A O 1
ATOM 652 N N . TYR A 1 83 ? 5.527 4.518 -2.754 1.00 89.56 83 TYR A N 1
ATOM 653 C CA . TYR A 1 83 ? 5.781 3.539 -1.701 1.00 89.56 83 TYR A CA 1
ATOM 654 C C . TYR A 1 83 ? 5.878 4.184 -0.309 1.00 89.56 83 TYR A C 1
ATOM 656 O O . TYR A 1 83 ? 5.282 3.680 0.640 1.00 89.56 83 TYR A O 1
ATOM 664 N N . GLU A 1 84 ? 6.554 5.328 -0.187 1.00 90.38 84 GLU A N 1
ATOM 665 C CA . GLU A 1 84 ? 6.607 6.108 1.058 1.00 90.38 84 GLU A CA 1
ATOM 666 C C . GLU A 1 84 ? 5.220 6.567 1.524 1.00 90.38 84 GLU A C 1
ATOM 668 O O . GLU A 1 84 ? 4.921 6.553 2.718 1.00 90.38 84 GLU A O 1
ATOM 673 N N . LYS A 1 85 ? 4.327 6.917 0.590 1.00 90.62 85 LYS A N 1
ATOM 674 C CA . LYS A 1 85 ? 2.936 7.238 0.932 1.00 90.62 85 LYS A CA 1
ATOM 675 C C . LYS A 1 85 ? 2.191 6.018 1.468 1.00 90.62 85 LYS A C 1
ATOM 677 O O . LYS A 1 85 ? 1.482 6.145 2.464 1.00 90.62 85 LYS A O 1
ATOM 682 N N . PHE A 1 86 ? 2.368 4.840 0.859 1.00 91.25 86 PHE A N 1
ATOM 683 C CA . PHE A 1 86 ? 1.759 3.605 1.364 1.00 91.25 86 PHE A CA 1
ATOM 684 C C . PHE A 1 86 ? 2.213 3.297 2.792 1.00 91.25 86 PHE A C 1
ATOM 686 O O . PHE A 1 86 ? 1.380 3.027 3.656 1.00 91.25 86 PHE A O 1
ATOM 693 N N . THR A 1 87 ? 3.519 3.363 3.064 1.00 93.31 87 THR A N 1
ATOM 694 C CA . THR A 1 87 ? 4.047 3.076 4.403 1.00 93.31 87 THR A CA 1
ATOM 695 C C . THR A 1 87 ? 3.597 4.115 5.428 1.00 93.31 87 THR A C 1
ATOM 697 O O . THR A 1 87 ? 3.200 3.729 6.526 1.00 93.31 87 THR A O 1
ATOM 700 N N . SER A 1 88 ? 3.574 5.405 5.073 1.00 93.69 88 SER A N 1
ATOM 701 C CA . SER A 1 88 ? 3.072 6.467 5.956 1.00 93.69 88 SER A CA 1
ATOM 702 C C . SER A 1 88 ? 1.606 6.249 6.327 1.00 93.69 88 SER A C 1
ATOM 704 O O . SER A 1 88 ? 1.260 6.305 7.507 1.00 93.69 88 SER A O 1
ATOM 706 N N . VAL A 1 89 ? 0.751 5.936 5.346 1.00 93.38 89 VAL A N 1
ATOM 707 C CA . VAL A 1 89 ? -0.674 5.677 5.597 1.00 93.38 89 VAL A CA 1
ATOM 708 C C . VAL A 1 89 ? -0.860 4.469 6.503 1.00 93.38 89 VAL A C 1
ATOM 710 O O . VAL A 1 89 ? -1.643 4.531 7.447 1.00 93.38 89 VAL A O 1
ATOM 713 N N . LEU A 1 90 ? -0.114 3.385 6.273 1.00 93.88 90 LEU A N 1
ATOM 714 C CA . LEU A 1 90 ? -0.164 2.213 7.146 1.00 93.88 90 LEU A CA 1
ATOM 715 C C . LEU A 1 90 ? 0.234 2.559 8.583 1.00 93.88 90 LEU A C 1
ATOM 717 O O . LEU A 1 90 ? -0.447 2.143 9.518 1.00 93.88 90 LEU A O 1
ATOM 721 N N . VAL A 1 91 ? 1.291 3.353 8.776 1.00 93.81 91 VAL A N 1
ATOM 722 C CA . VAL A 1 91 ? 1.704 3.814 10.109 1.00 93.81 91 VAL A CA 1
ATOM 723 C C . VAL A 1 91 ? 0.594 4.626 10.778 1.00 93.81 91 VAL A C 1
ATOM 725 O O . VAL A 1 91 ? 0.274 4.360 11.937 1.00 93.81 91 VAL A O 1
ATOM 728 N N . HIS A 1 92 ? -0.027 5.575 10.073 1.00 92.50 92 HIS A N 1
ATOM 729 C CA . HIS A 1 92 ? -1.119 6.373 10.634 1.00 92.50 92 HIS A CA 1
ATOM 730 C C . HIS A 1 92 ? -2.361 5.528 10.952 1.00 92.50 92 HIS A C 1
ATOM 732 O O . HIS A 1 92 ? -2.968 5.718 12.003 1.00 92.50 92 HIS A O 1
ATOM 738 N N . LEU A 1 93 ? -2.704 4.552 10.109 1.00 92.19 93 LEU A N 1
ATOM 739 C CA . LEU A 1 93 ? -3.801 3.614 10.364 1.00 92.19 93 LEU A CA 1
ATOM 740 C C . LEU A 1 93 ? -3.542 2.752 11.610 1.00 92.19 93 LEU A C 1
ATOM 742 O O . LEU A 1 93 ? -4.441 2.579 12.431 1.00 92.19 93 LEU A O 1
ATOM 746 N N . HIS A 1 94 ? -2.309 2.273 11.807 1.00 92.56 94 HIS A N 1
ATOM 747 C CA . HIS A 1 94 ? -1.910 1.555 13.028 1.00 92.56 94 HIS A CA 1
ATOM 748 C C . HIS A 1 94 ? -1.958 2.455 14.271 1.00 92.56 94 HIS A C 1
ATOM 750 O O . HIS A 1 94 ? -2.386 2.025 15.343 1.00 92.56 94 HIS A O 1
ATOM 756 N N . GLN A 1 95 ? -1.552 3.721 14.143 1.00 90.31 95 GLN A N 1
ATOM 757 C CA . GLN A 1 95 ? -1.672 4.703 15.225 1.00 90.31 95 GLN A CA 1
ATOM 758 C C . GLN A 1 95 ? -3.134 4.982 15.581 1.00 90.31 95 GLN A C 1
ATOM 760 O O . GLN A 1 95 ? -3.450 5.088 16.767 1.00 90.31 95 GLN A O 1
ATOM 765 N N . LEU A 1 96 ? -4.016 5.077 14.583 1.00 89.44 96 LEU A N 1
ATOM 766 C CA . LEU A 1 96 ? -5.445 5.265 14.796 1.00 89.44 96 LEU A CA 1
ATOM 767 C C . LEU A 1 96 ? -6.058 4.062 15.514 1.00 89.44 96 LEU A C 1
ATOM 769 O O . LEU A 1 96 ? -6.720 4.255 16.527 1.00 89.44 96 LEU A O 1
ATOM 773 N N . GLU A 1 97 ? -5.794 2.835 15.054 1.00 89.56 97 GLU A N 1
ATOM 774 C CA . GLU A 1 97 ? -6.296 1.616 15.706 1.00 89.56 97 GLU A CA 1
ATOM 775 C C . GLU A 1 97 ? -5.848 1.543 17.174 1.00 89.56 97 GLU A C 1
ATOM 777 O O . GLU A 1 97 ? -6.640 1.241 18.075 1.00 89.56 97 GLU A O 1
ATOM 782 N N . ARG A 1 98 ? -4.584 1.897 17.438 1.00 88.25 98 ARG A N 1
ATOM 783 C CA . ARG A 1 98 ? -4.062 1.987 18.800 1.00 88.25 98 ARG A CA 1
ATOM 784 C C . ARG A 1 98 ? -4.818 3.043 19.609 1.00 88.25 98 ARG A C 1
ATOM 786 O O . ARG A 1 98 ? -5.294 2.730 20.692 1.00 88.25 98 ARG A O 1
ATOM 793 N N . LYS A 1 99 ? -4.972 4.269 19.103 1.00 85.69 99 LYS A N 1
ATOM 794 C CA . LYS A 1 99 ? -5.676 5.351 19.815 1.00 85.69 99 LYS A CA 1
ATOM 795 C C . LYS A 1 99 ? -7.144 5.029 20.090 1.00 85.69 99 LYS A C 1
ATOM 797 O O . LYS A 1 99 ? -7.592 5.218 21.217 1.00 85.69 99 LYS A O 1
ATOM 802 N N . LEU A 1 100 ? -7.855 4.461 19.116 1.00 84.31 100 LEU A N 1
ATOM 803 C CA . LEU A 1 100 ? -9.235 3.992 19.278 1.00 84.31 100 LEU A CA 1
ATOM 804 C C . LEU A 1 100 ? -9.371 2.983 20.425 1.00 84.31 100 LEU A C 1
ATOM 806 O O . LEU A 1 100 ? -10.389 2.965 21.108 1.00 84.31 100 LEU A O 1
ATOM 810 N N . SER A 1 101 ? -8.331 2.180 20.664 1.00 80.75 101 SER A N 1
ATOM 811 C CA . SER A 1 101 ? -8.315 1.176 21.731 1.00 80.75 101 SER A CA 1
ATOM 812 C C . SER A 1 101 ? -8.043 1.747 23.132 1.00 80.75 101 SER A C 1
ATOM 814 O O . SER A 1 101 ? -8.400 1.095 24.110 1.00 80.75 101 SER A O 1
ATOM 816 N N . PHE A 1 102 ? -7.410 2.924 23.256 1.00 75.12 102 PHE A N 1
ATOM 817 C CA . PHE A 1 102 ? -6.940 3.463 24.547 1.00 75.12 102 PHE A CA 1
ATOM 818 C C . PHE A 1 102 ? -7.559 4.808 24.952 1.00 75.12 102 PHE A C 1
ATOM 820 O O . PHE A 1 102 ? -7.844 5.010 26.127 1.00 75.12 102 PHE A O 1
ATOM 827 N N . GLU A 1 103 ? -7.733 5.732 24.009 1.00 73.31 103 GLU A N 1
ATOM 828 C CA . GLU A 1 103 ? -8.003 7.154 24.289 1.00 73.31 103 GLU A CA 1
ATOM 829 C C . GLU A 1 103 ? -9.289 7.664 23.617 1.00 73.31 103 GLU A C 1
ATOM 831 O O . GLU A 1 103 ? -9.762 8.754 23.934 1.00 73.31 103 GLU A O 1
ATOM 836 N N . GLY A 1 104 ? -9.883 6.867 22.722 1.00 66.19 104 GLY A N 1
ATOM 837 C CA . GLY A 1 104 ? -11.034 7.261 21.915 1.00 66.19 104 GLY A CA 1
ATOM 838 C C . GLY A 1 104 ? -10.640 7.862 20.562 1.00 66.19 104 GLY A C 1
ATOM 839 O O . GLY A 1 104 ? -9.470 8.099 20.254 1.00 66.19 104 GLY A O 1
ATOM 840 N N . ALA A 1 105 ? -11.640 8.042 19.704 1.00 64.69 105 ALA A N 1
ATOM 841 C CA . ALA A 1 105 ? -11.465 8.494 18.331 1.00 64.69 105 ALA A CA 1
ATOM 842 C C . ALA A 1 105 ? -11.036 9.969 18.264 1.00 64.69 105 ALA A C 1
ATOM 844 O O . ALA A 1 105 ? -11.634 10.820 18.916 1.00 64.69 105 ALA A O 1
ATOM 845 N N . THR A 1 106 ? -10.021 10.281 17.453 1.00 76.69 106 THR A N 1
ATOM 846 C CA . THR A 1 106 ? -9.647 11.667 17.125 1.00 76.69 106 THR A CA 1
ATOM 847 C C . THR A 1 106 ? -9.984 11.946 15.665 1.00 76.69 106 THR A C 1
ATOM 849 O O . THR A 1 106 ? -9.299 11.446 14.771 1.00 76.69 106 THR A O 1
ATOM 852 N N . ASP A 1 107 ? -11.023 12.756 15.435 1.00 81.50 107 ASP A N 1
ATOM 853 C CA . ASP A 1 107 ? -11.503 13.146 14.096 1.00 81.50 107 ASP A CA 1
ATOM 854 C C . ASP A 1 107 ? -10.375 13.719 13.223 1.00 81.50 107 ASP A C 1
ATOM 856 O O . ASP A 1 107 ? -10.295 13.449 12.028 1.00 81.50 107 ASP A O 1
ATOM 860 N N . GLU A 1 108 ? -9.434 14.438 13.838 1.00 85.56 108 GLU A N 1
ATOM 861 C CA . GLU A 1 108 ? -8.302 15.076 13.163 1.00 85.56 108 GLU A CA 1
ATOM 862 C C . GLU A 1 108 ? -7.332 14.059 12.524 1.00 85.56 108 GLU A C 1
ATOM 864 O O . GLU A 1 108 ? -6.846 14.253 11.407 1.00 85.56 108 GLU A O 1
ATOM 869 N N . LEU A 1 109 ? -7.074 12.930 13.200 1.00 85.12 109 LEU A N 1
ATOM 870 C CA . LEU A 1 109 ? -6.231 11.862 12.653 1.00 85.12 109 LEU A CA 1
ATOM 871 C C . LEU A 1 109 ? -6.965 11.105 11.543 1.00 85.12 109 LEU A C 1
ATOM 873 O O . LEU A 1 109 ? -6.352 10.749 10.537 1.00 85.12 109 LEU A O 1
ATOM 877 N N . ALA A 1 110 ? -8.270 10.886 11.711 1.00 86.06 110 ALA A N 1
ATOM 878 C CA . ALA A 1 110 ? -9.091 10.234 10.702 1.00 86.06 110 ALA A CA 1
ATOM 879 C C . ALA A 1 110 ? -9.185 11.071 9.416 1.00 86.06 110 ALA A C 1
ATOM 881 O O . ALA A 1 110 ? -9.004 10.537 8.322 1.00 86.06 110 ALA A O 1
ATOM 882 N N . GLU A 1 111 ? -9.362 12.390 9.535 1.00 89.00 111 GLU A N 1
ATOM 883 C CA . GLU A 1 111 ? -9.380 13.308 8.393 1.00 89.00 111 GLU A CA 1
ATOM 884 C C . GLU A 1 111 ? -8.026 13.338 7.666 1.00 89.00 111 GLU A C 1
ATOM 886 O O . GLU A 1 111 ? -7.971 13.333 6.432 1.00 89.00 111 GLU A O 1
ATOM 891 N N . LYS A 1 112 ? -6.914 13.318 8.415 1.00 90.12 112 LYS A N 1
ATOM 892 C CA . LYS A 1 112 ? -5.569 13.226 7.830 1.00 90.12 112 LYS A CA 1
ATOM 893 C C . LYS A 1 112 ? -5.407 11.943 7.010 1.00 90.12 112 LYS A C 1
ATOM 895 O O . LYS A 1 112 ? -4.954 12.003 5.869 1.00 90.12 112 LYS A O 1
ATOM 900 N N . ILE A 1 113 ? -5.805 10.803 7.572 1.00 90.25 113 ILE A N 1
ATOM 901 C CA . ILE A 1 113 ? -5.738 9.498 6.904 1.00 90.25 113 ILE A CA 1
ATOM 902 C C . ILE A 1 113 ? -6.612 9.481 5.646 1.00 90.25 113 ILE A C 1
ATOM 904 O O . ILE A 1 113 ? -6.154 9.020 4.601 1.00 90.25 113 ILE A O 1
ATOM 908 N N . ALA A 1 114 ? -7.828 10.030 5.712 1.00 89.25 114 ALA A N 1
ATOM 909 C CA . ALA A 1 114 ? -8.719 10.132 4.558 1.00 89.25 114 ALA A CA 1
ATOM 910 C C . ALA A 1 114 ? -8.068 10.925 3.410 1.00 89.25 114 ALA A C 1
ATOM 912 O O . ALA A 1 114 ? -8.018 10.446 2.277 1.00 89.25 114 ALA A O 1
ATOM 913 N N . LYS A 1 115 ? -7.470 12.089 3.710 1.00 90.06 115 LYS A N 1
ATOM 914 C CA . LYS A 1 115 ? -6.747 12.905 2.715 1.00 90.06 115 LYS A CA 1
ATOM 915 C C . LYS A 1 115 ? -5.550 12.171 2.112 1.00 90.06 115 LYS A C 1
ATOM 917 O O . LYS A 1 115 ? -5.305 12.276 0.909 1.00 90.06 115 LYS A O 1
ATOM 922 N N . GLU A 1 116 ? -4.796 11.432 2.922 1.00 90.12 116 GLU A N 1
ATOM 923 C CA . GLU A 1 116 ? -3.667 10.640 2.430 1.00 90.12 116 GLU A CA 1
ATOM 924 C C . GLU A 1 116 ? -4.135 9.497 1.513 1.00 90.12 116 GLU A C 1
ATOM 926 O O . GLU A 1 116 ? -3.583 9.319 0.425 1.00 90.12 116 GLU A O 1
ATOM 931 N N . LEU A 1 117 ? -5.192 8.772 1.896 1.00 89.06 117 LEU A N 1
ATOM 932 C CA . LEU A 1 117 ? -5.797 7.712 1.084 1.00 89.06 117 LEU A CA 1
ATOM 933 C C . LEU A 1 117 ? -6.370 8.247 -0.234 1.00 89.06 117 LEU A C 1
ATOM 935 O O . LEU A 1 117 ? -6.185 7.618 -1.280 1.00 89.06 117 LEU A O 1
ATOM 939 N N . ASP A 1 118 ? -7.008 9.418 -0.221 1.00 87.25 118 ASP A N 1
ATOM 940 C CA . ASP A 1 118 ? -7.459 10.110 -1.432 1.00 87.25 118 ASP A CA 1
ATOM 941 C C . ASP A 1 118 ? -6.286 10.473 -2.346 1.00 87.25 118 ASP A C 1
ATOM 943 O O . ASP A 1 118 ? -6.305 10.168 -3.542 1.00 87.25 118 ASP A O 1
ATOM 947 N N . GLY A 1 119 ? -5.225 11.059 -1.787 1.00 84.75 119 GLY A N 1
ATOM 948 C CA . GLY A 1 119 ? -4.026 11.423 -2.542 1.00 84.75 119 GLY A CA 1
ATOM 949 C C . GLY A 1 119 ? -3.349 10.219 -3.203 1.00 84.75 119 GLY A C 1
ATOM 950 O O . GLY A 1 119 ? -2.855 10.316 -4.330 1.00 84.75 119 GLY A O 1
ATOM 951 N N . ILE A 1 120 ? -3.354 9.065 -2.538 1.00 84.19 120 ILE A N 1
ATOM 952 C CA . ILE A 1 120 ? -2.832 7.810 -3.086 1.00 84.19 120 ILE A CA 1
ATOM 953 C C . ILE A 1 120 ? -3.757 7.269 -4.180 1.00 84.19 120 ILE A C 1
ATOM 955 O O . ILE A 1 120 ? -3.300 6.951 -5.276 1.00 84.19 120 ILE A O 1
ATOM 959 N N . THR A 1 121 ? -5.063 7.203 -3.922 1.00 77.06 121 THR A N 1
ATOM 960 C CA . THR A 1 121 ? -6.030 6.622 -4.866 1.00 77.06 121 THR A CA 1
ATOM 961 C C . THR A 1 121 ? -6.088 7.416 -6.174 1.00 77.06 121 THR A C 1
ATOM 963 O O . THR A 1 121 ? -6.150 6.820 -7.249 1.00 77.06 121 THR A O 1
ATOM 966 N N . CYS A 1 122 ? -5.997 8.746 -6.101 1.00 66.38 122 CYS A N 1
ATOM 967 C CA . CYS A 1 122 ? -5.968 9.633 -7.266 1.00 66.38 122 CYS A CA 1
ATOM 968 C C . CYS A 1 122 ? -4.645 9.580 -8.047 1.00 66.38 122 CYS A C 1
ATOM 970 O O . CYS A 1 122 ? -4.632 9.878 -9.240 1.00 66.38 122 CYS A O 1
ATOM 972 N N . SER A 1 123 ? -3.534 9.213 -7.400 1.00 66.44 123 SER A N 1
ATOM 973 C CA . SER A 1 123 ? -2.215 9.128 -8.047 1.00 66.44 123 SER A CA 1
ATOM 974 C C . SER A 1 123 ? -1.886 7.742 -8.605 1.00 66.44 123 SER A C 1
ATOM 976 O O . SER A 1 123 ? -0.979 7.627 -9.429 1.00 66.44 123 SER A O 1
ATOM 978 N N . MET A 1 124 ? -2.635 6.696 -8.234 1.00 66.81 124 MET A N 1
ATOM 979 C CA . MET A 1 124 ? -2.506 5.367 -8.838 1.00 66.81 124 MET A CA 1
ATOM 980 C C . MET A 1 124 ? -3.054 5.348 -10.270 1.00 66.81 124 MET A C 1
ATOM 982 O O . MET A 1 124 ? -4.166 4.891 -10.543 1.00 66.81 124 MET A O 1
ATOM 986 N N . ARG A 1 125 ? -2.233 5.810 -11.212 1.00 56.88 125 ARG A N 1
ATOM 987 C CA . ARG A 1 125 ? -2.401 5.536 -12.638 1.00 56.88 125 ARG A CA 1
ATOM 988 C C . ARG A 1 125 ? -1.961 4.105 -12.935 1.00 56.88 125 ARG A C 1
ATOM 990 O O . ARG A 1 125 ? -0.780 3.782 -12.899 1.00 56.88 125 ARG A O 1
ATOM 997 N N . LEU A 1 126 ? -2.937 3.241 -13.211 1.00 51.50 126 LEU A N 1
ATOM 998 C CA . LEU A 1 126 ? -2.729 1.832 -13.577 1.00 51.50 126 LEU A CA 1
ATOM 999 C C . LEU A 1 126 ? -2.104 1.655 -14.975 1.00 51.50 126 LEU A C 1
ATOM 1001 O O . LEU A 1 126 ? -1.689 0.554 -15.323 1.00 51.50 126 LEU A O 1
ATOM 1005 N N . ASP A 1 127 ? -2.051 2.726 -15.768 1.00 46.22 127 ASP A N 1
ATOM 1006 C CA . ASP A 1 127 ? -1.634 2.757 -17.171 1.00 46.22 127 ASP A CA 1
ATOM 1007 C C . ASP A 1 127 ? -0.209 3.301 -17.401 1.00 46.22 127 ASP A C 1
ATOM 1009 O O . ASP A 1 127 ? 0.248 3.343 -18.546 1.00 46.22 127 ASP A O 1
ATOM 1013 N N . GLN A 1 128 ? 0.502 3.723 -16.344 1.00 42.12 128 GLN A N 1
ATOM 1014 C CA . GLN A 1 128 ? 1.853 4.298 -16.445 1.00 42.12 128 GLN A CA 1
ATOM 1015 C C . GLN A 1 128 ? 2.987 3.326 -16.112 1.00 42.12 128 GLN A C 1
ATOM 1017 O O . GLN A 1 128 ? 2.908 2.535 -15.138 1.00 42.12 128 GLN A O 1
#

Radius of gyration: 23.22 Å; chains: 1; bounding box: 52×24×76 Å

Organism: NCBI:txid187981

pLDDT: mean 82.24, std 10.3, range [42.12, 93.88]